Protein AF-A0A5A7ZLN7-F1 (afdb_monomer_lite)

Structure (mmCIF, N/CA/C/O backbone):
data_AF-A0A5A7ZLN7-F1
#
_entry.id   AF-A0A5A7ZLN7-F1
#
loop_
_atom_site.group_PDB
_atom_site.id
_atom_site.type_symbol
_atom_site.label_atom_id
_atom_site.label_alt_id
_atom_site.label_comp_id
_atom_site.label_asym_id
_atom_site.label_entity_id
_atom_site.label_seq_id
_atom_site.pdbx_PDB_ins_code
_atom_site.Cartn_x
_atom_site.Cartn_y
_atom_site.Cartn_z
_atom_site.occupancy
_atom_site.B_iso_or_equiv
_atom_site.auth_seq_id
_atom_site.auth_comp_id
_atom_site.auth_asym_id
_atom_site.auth_atom_id
_atom_site.pdbx_PDB_model_num
ATOM 1 N N . MET A 1 1 ? -37.387 74.451 -8.716 1.00 41.22 1 MET A N 1
ATOM 2 C CA . MET A 1 1 ? -37.634 73.771 -7.426 1.00 41.22 1 MET A CA 1
ATOM 3 C C . MET A 1 1 ? -37.337 72.304 -7.642 1.00 41.22 1 MET A C 1
ATOM 5 O O . MET A 1 1 ? -37.808 71.757 -8.628 1.00 41.22 1 MET A O 1
ATOM 9 N N . ASN A 1 2 ? -36.423 71.766 -6.838 1.00 41.97 2 ASN A N 1
ATOM 10 C CA . ASN A 1 2 ? -35.620 70.589 -7.164 1.00 41.97 2 ASN A CA 1
ATOM 11 C C . ASN A 1 2 ? -36.399 69.277 -7.039 1.00 41.97 2 ASN A C 1
ATOM 13 O O . ASN A 1 2 ? -37.137 69.068 -6.082 1.00 41.97 2 ASN A O 1
ATOM 17 N N . ASP A 1 3 ? -36.173 68.415 -8.024 1.00 46.38 3 ASP A N 1
ATOM 18 C CA . ASP A 1 3 ? -36.692 67.060 -8.155 1.00 46.38 3 ASP A CA 1
ATOM 19 C C . ASP A 1 3 ? -35.747 66.101 -7.403 1.00 46.38 3 ASP A C 1
ATOM 21 O O . ASP A 1 3 ? -34.694 65.695 -7.909 1.00 46.38 3 ASP A O 1
ATOM 25 N N . GLU A 1 4 ? -36.053 65.831 -6.131 1.00 52.19 4 GLU A N 1
ATOM 26 C CA . GLU A 1 4 ? -35.276 64.930 -5.275 1.00 52.19 4 GLU A CA 1
ATOM 27 C C . GLU A 1 4 ? -35.722 63.481 -5.523 1.00 52.19 4 GLU A C 1
ATOM 29 O O . GLU A 1 4 ? -36.682 62.962 -4.951 1.00 52.19 4 GLU A O 1
ATOM 34 N N . ARG A 1 5 ? -35.018 62.825 -6.451 1.00 50.91 5 ARG A N 1
ATOM 35 C CA . ARG A 1 5 ? -35.170 61.403 -6.768 1.00 50.91 5 ARG A CA 1
ATOM 36 C C . ARG A 1 5 ? -34.823 60.550 -5.544 1.00 50.91 5 ARG A C 1
ATOM 38 O O . ARG A 1 5 ? -33.651 60.353 -5.230 1.00 50.91 5 ARG A O 1
ATOM 45 N N . ASN A 1 6 ? -35.849 60.001 -4.896 1.00 54.88 6 ASN A N 1
ATOM 46 C CA . ASN A 1 6 ? -35.736 58.972 -3.862 1.00 54.88 6 ASN A CA 1
ATOM 47 C C . ASN A 1 6 ? -35.058 57.711 -4.429 1.00 54.88 6 ASN A C 1
ATOM 49 O O . ASN A 1 6 ? -35.702 56.867 -5.053 1.00 54.88 6 ASN A O 1
ATOM 53 N N . ALA A 1 7 ? -33.748 57.578 -4.216 1.00 58.41 7 ALA A N 1
ATOM 54 C CA . ALA A 1 7 ? -33.032 56.336 -4.476 1.00 58.41 7 ALA A CA 1
ATOM 55 C C . ALA A 1 7 ? -33.493 55.255 -3.475 1.00 58.41 7 ALA A C 1
ATOM 57 O O . ALA A 1 7 ? -33.630 55.549 -2.283 1.00 58.41 7 ALA A O 1
ATOM 58 N N . PRO A 1 8 ? -33.728 54.001 -3.907 1.00 59.41 8 PRO A N 1
ATOM 59 C CA . PRO A 1 8 ? -34.070 52.926 -2.984 1.00 59.41 8 PRO A CA 1
ATOM 60 C C . PRO A 1 8 ? -32.922 52.723 -1.982 1.00 59.41 8 PRO A C 1
ATOM 62 O O . PRO A 1 8 ? -31.754 52.805 -2.374 1.00 59.41 8 PRO A O 1
ATOM 65 N N . PRO A 1 9 ? -33.210 52.444 -0.696 1.00 57.19 9 PRO A N 1
ATOM 66 C CA . PRO A 1 9 ? -32.164 52.235 0.294 1.00 57.19 9 PRO A CA 1
ATOM 67 C C . PRO A 1 9 ? -31.304 51.048 -0.144 1.00 57.19 9 PRO A C 1
ATOM 69 O O . PRO A 1 9 ? -31.784 49.913 -0.210 1.00 57.19 9 PRO A O 1
ATOM 72 N N . GLY A 1 10 ? -30.041 51.333 -0.475 1.00 61.31 10 GLY A N 1
ATOM 73 C CA . GLY A 1 10 ? -29.069 50.329 -0.894 1.00 61.31 10 GLY A CA 1
ATOM 74 C C . GLY A 1 10 ? -28.936 49.220 0.148 1.00 61.31 10 GLY A C 1
ATOM 75 O O . GLY A 1 10 ? -29.274 49.408 1.315 1.00 61.31 10 GLY A O 1
ATOM 76 N N . PHE A 1 11 ? -28.429 48.060 -0.267 1.00 62.25 11 PHE A N 1
ATOM 77 C CA . PHE A 1 11 ? -28.260 46.849 0.552 1.00 62.25 11 PHE A CA 1
ATOM 78 C C . PHE A 1 11 ? -27.773 47.117 1.998 1.00 62.25 11 PHE A C 1
ATOM 80 O O . PHE A 1 11 ? -28.293 46.556 2.962 1.00 62.25 11 PHE A O 1
ATOM 87 N N . TRP A 1 12 ? -26.862 48.078 2.171 1.00 55.47 12 TRP A N 1
ATOM 88 C CA . TRP A 1 12 ? -26.316 48.514 3.460 1.00 55.47 12 TRP A CA 1
ATOM 89 C C . TRP A 1 12 ? -27.312 49.205 4.410 1.00 55.47 12 TRP A C 1
ATOM 91 O O . TRP A 1 12 ? -27.058 49.274 5.612 1.00 55.47 12 TRP A O 1
ATOM 101 N N . GLY A 1 13 ? -28.433 49.733 3.923 1.00 58.53 13 GLY A N 1
ATOM 102 C CA . GLY A 1 13 ? -29.455 50.410 4.728 1.00 58.53 13 GLY A CA 1
ATOM 103 C C . GLY A 1 13 ? -30.382 49.457 5.487 1.00 58.53 13 GLY A C 1
ATOM 104 O O . GLY A 1 13 ? -30.925 49.842 6.517 1.00 58.53 13 GLY A O 1
ATOM 105 N N . ARG A 1 14 ? -30.531 48.207 5.019 1.00 61.47 14 ARG A N 1
ATOM 106 C CA . ARG A 1 14 ? -31.418 47.196 5.633 1.00 61.47 14 ARG A CA 1
ATOM 107 C C . ARG A 1 14 ? -30.748 46.338 6.708 1.00 61.47 14 ARG A C 1
ATOM 109 O O . ARG A 1 14 ? -31.435 45.633 7.439 1.00 61.47 14 ARG A O 1
ATOM 116 N N . LEU A 1 15 ? -29.421 46.372 6.808 1.00 62.34 15 LEU A N 1
ATOM 117 C CA . LEU A 1 15 ? -28.672 45.529 7.739 1.00 62.34 15 LEU A CA 1
ATOM 118 C C . LEU A 1 15 ? -28.551 46.196 9.114 1.00 62.34 15 LEU A C 1
ATOM 120 O O . LEU A 1 15 ? -28.135 47.353 9.230 1.00 62.34 15 LEU A O 1
ATOM 124 N N . SER A 1 16 ? -28.874 45.450 10.174 1.00 69.75 16 SER A N 1
ATOM 125 C CA . SER A 1 16 ? -28.655 45.893 11.555 1.00 69.75 16 SER A CA 1
ATOM 126 C C . SER A 1 16 ? -27.160 46.134 11.813 1.00 69.75 16 SER A C 1
ATOM 128 O O . SER A 1 16 ? -26.301 45.534 11.160 1.00 69.75 16 SER A O 1
ATOM 130 N N . ARG A 1 17 ? -26.810 46.993 12.785 1.00 67.44 17 ARG A N 1
ATOM 131 C CA . ARG A 1 17 ? -25.395 47.277 13.121 1.00 67.44 17 ARG A CA 1
ATOM 132 C C . ARG A 1 17 ? -24.583 46.002 13.390 1.00 67.44 17 ARG A C 1
ATOM 134 O O . ARG A 1 17 ? -23.417 45.949 13.027 1.00 67.44 17 ARG A O 1
ATOM 141 N N . ARG A 1 18 ? -25.207 44.968 13.966 1.00 68.50 18 ARG A N 1
ATOM 142 C CA . ARG A 1 18 ? -24.570 43.669 14.236 1.00 68.50 18 ARG A CA 1
ATOM 143 C C . ARG A 1 18 ? -24.298 42.877 12.955 1.00 68.50 18 ARG A C 1
ATOM 145 O O . ARG A 1 18 ? -23.213 42.334 12.810 1.00 68.50 18 ARG A O 1
ATOM 152 N N . ALA A 1 19 ? -25.231 42.880 12.002 1.00 71.06 19 ALA A N 1
ATOM 153 C CA . ALA A 1 19 ? -25.045 42.208 10.716 1.00 71.06 19 ALA A CA 1
ATOM 154 C C . ALA A 1 19 ? -23.945 42.872 9.870 1.00 71.06 19 ALA A C 1
ATOM 156 O O . ALA A 1 19 ? -23.167 42.181 9.224 1.00 71.06 19 ALA A O 1
ATOM 157 N N . LYS A 1 20 ? -23.812 44.204 9.938 1.00 72.19 20 LYS A N 1
ATOM 158 C CA . LYS A 1 20 ? -22.706 44.924 9.284 1.00 72.19 20 LYS A CA 1
ATOM 159 C C . LYS A 1 20 ? -21.343 44.515 9.834 1.00 72.19 20 LYS A C 1
ATOM 161 O O . LYS A 1 20 ? -20.417 44.335 9.056 1.00 72.19 20 LYS A O 1
ATOM 166 N N . ILE A 1 21 ? -21.231 44.352 11.155 1.00 76.12 21 ILE A N 1
ATOM 167 C CA . ILE A 1 21 ? -19.983 43.917 11.794 1.00 76.12 21 ILE A CA 1
ATOM 168 C C . ILE A 1 21 ? -19.615 42.509 11.326 1.00 76.12 21 ILE A C 1
ATOM 170 O O . ILE A 1 21 ? -18.479 42.309 10.923 1.00 76.12 21 ILE A O 1
ATOM 174 N N . VAL A 1 22 ? -20.567 41.569 11.307 1.00 76.94 22 VAL A N 1
ATOM 175 C CA . VAL A 1 22 ? -20.311 40.192 10.846 1.00 76.94 22 VAL A CA 1
ATOM 176 C C . VAL A 1 22 ? -19.843 40.169 9.391 1.00 76.94 22 VAL A C 1
ATOM 178 O O . VAL A 1 22 ? -18.844 39.528 9.102 1.00 76.94 22 VAL A O 1
ATOM 181 N N . VAL A 1 23 ? -20.492 40.923 8.498 1.00 77.75 23 VAL A N 1
ATOM 182 C CA . VAL A 1 23 ? -20.092 40.997 7.079 1.00 77.75 23 VAL A CA 1
ATOM 183 C C . VAL A 1 23 ? -18.693 41.595 6.912 1.00 77.75 23 VAL A C 1
ATOM 185 O O . VAL A 1 23 ? -17.913 41.108 6.103 1.00 77.75 23 VAL A O 1
ATOM 188 N N . VAL A 1 24 ? -18.347 42.634 7.678 1.00 80.25 24 VAL A N 1
ATOM 189 C CA . VAL A 1 24 ? -17.001 43.231 7.632 1.00 80.25 24 VAL A CA 1
ATOM 190 C C . VAL A 1 24 ? -15.946 42.259 8.160 1.00 80.25 24 VAL A C 1
ATOM 192 O O . VAL A 1 24 ? -14.858 42.176 7.597 1.00 80.25 24 VAL A O 1
ATOM 195 N N . LEU A 1 25 ? -16.265 41.518 9.222 1.00 82.88 25 LEU A N 1
ATOM 196 C CA . LEU A 1 25 ? -15.352 40.557 9.836 1.00 82.88 25 LEU A CA 1
ATOM 197 C C . LEU A 1 25 ? -15.125 39.349 8.919 1.00 82.88 25 LEU A C 1
ATOM 199 O O . LEU A 1 25 ? -13.985 38.940 8.731 1.00 82.88 25 LEU A O 1
ATOM 203 N N . ASP A 1 26 ? -16.185 38.851 8.286 1.00 82.00 26 ASP A N 1
ATOM 204 C CA . ASP A 1 26 ? -16.126 37.772 7.299 1.00 82.00 26 ASP A CA 1
ATOM 205 C C . ASP A 1 26 ? -15.311 38.182 6.063 1.00 82.00 26 ASP A C 1
ATOM 207 O O . ASP A 1 26 ? -14.393 37.473 5.658 1.00 82.00 26 ASP A O 1
ATOM 211 N N . LEU A 1 27 ? -15.538 39.394 5.537 1.00 86.19 27 LEU A N 1
ATOM 212 C CA . LEU A 1 27 ? -14.746 39.943 4.433 1.00 86.19 27 LEU A CA 1
ATOM 213 C C . LEU A 1 27 ? -13.262 40.076 4.807 1.00 86.19 27 LEU A C 1
ATOM 215 O O . LEU A 1 27 ? -12.388 39.766 4.000 1.00 86.19 27 LEU A O 1
ATOM 219 N N . PHE A 1 28 ? -12.966 40.522 6.030 1.00 88.25 28 PHE A N 1
ATOM 220 C CA . PHE A 1 28 ? -11.593 40.648 6.514 1.00 88.25 28 PHE A CA 1
ATOM 221 C C . PHE A 1 28 ? -10.902 39.283 6.616 1.00 88.25 28 PHE A C 1
ATOM 223 O O . PHE A 1 28 ? -9.773 39.137 6.154 1.00 88.25 28 PHE A O 1
ATOM 230 N N . VAL A 1 29 ? -11.587 38.268 7.153 1.00 87.69 29 VAL A N 1
ATOM 231 C CA . VAL A 1 29 ? -11.073 36.891 7.218 1.00 87.69 29 VAL A CA 1
ATOM 232 C C . VAL A 1 29 ? -10.807 36.345 5.815 1.00 87.69 29 VAL A C 1
ATOM 234 O O . VAL A 1 29 ? -9.734 35.797 5.570 1.00 87.69 29 VAL A O 1
ATOM 237 N N . LEU A 1 30 ? -11.724 36.564 4.870 1.00 86.12 30 LEU A N 1
ATOM 238 C CA . LEU A 1 30 ? -11.556 36.156 3.474 1.00 86.12 30 LEU A CA 1
ATOM 239 C C . LEU A 1 30 ? -10.329 36.813 2.826 1.00 86.12 30 LEU A C 1
ATOM 241 O O . LEU A 1 30 ? -9.537 36.130 2.180 1.00 86.12 30 LEU A O 1
ATOM 245 N N . ILE A 1 31 ? -10.122 38.115 3.049 1.00 87.56 31 ILE A N 1
ATOM 246 C CA . ILE A 1 31 ? -8.945 38.841 2.549 1.00 87.56 31 ILE A CA 1
ATOM 247 C C . ILE A 1 31 ? -7.655 38.268 3.143 1.00 87.56 31 ILE A C 1
ATOM 249 O O . ILE A 1 31 ? -6.685 38.082 2.412 1.00 87.56 31 ILE A O 1
ATOM 253 N N . VAL A 1 32 ? -7.637 37.953 4.441 1.00 88.00 32 VAL A N 1
ATOM 254 C CA . VAL A 1 32 ? -6.464 37.351 5.093 1.00 88.00 32 VAL A CA 1
ATOM 255 C C . VAL A 1 32 ? -6.171 35.966 4.516 1.00 88.00 32 VAL A C 1
ATOM 257 O O . VAL A 1 32 ? -5.020 35.685 4.193 1.00 88.00 32 VAL A O 1
ATOM 260 N N . ILE A 1 33 ? -7.188 35.123 4.317 1.00 86.81 33 ILE A N 1
ATOM 261 C CA . ILE A 1 33 ? -7.017 33.786 3.726 1.00 86.81 33 ILE A CA 1
ATOM 262 C C . ILE A 1 33 ? -6.466 33.890 2.300 1.00 86.81 33 ILE A C 1
ATOM 264 O O . ILE A 1 33 ? -5.514 33.188 1.961 1.00 86.81 33 ILE A O 1
ATOM 268 N N . VAL A 1 34 ? -7.004 34.798 1.479 1.00 86.69 34 VAL A N 1
ATOM 269 C CA . VAL A 1 34 ? -6.518 35.027 0.109 1.00 86.69 34 VAL A CA 1
ATOM 270 C C . VAL A 1 34 ? -5.091 35.579 0.112 1.00 86.69 34 VAL A C 1
ATOM 272 O O . VAL A 1 34 ? -4.269 35.124 -0.677 1.00 86.69 34 VAL A O 1
ATOM 275 N N . ALA A 1 35 ? -4.758 36.506 1.013 1.00 82.81 35 ALA A N 1
ATOM 276 C CA . ALA A 1 35 ? -3.411 37.063 1.123 1.00 82.81 35 ALA A CA 1
ATOM 277 C C . ALA A 1 35 ? -2.382 36.012 1.570 1.00 82.81 35 ALA A C 1
ATOM 279 O O . ALA A 1 35 ? -1.283 35.961 1.020 1.00 82.81 35 ALA A O 1
ATOM 280 N N . VAL A 1 36 ? -2.738 35.147 2.525 1.00 83.69 36 VAL A N 1
ATOM 281 C CA . VAL A 1 36 ? -1.888 34.028 2.962 1.00 83.69 36 VAL A CA 1
ATOM 282 C C . VAL A 1 36 ? -1.733 33.006 1.838 1.00 83.69 36 VAL A C 1
ATOM 284 O O . VAL A 1 36 ? -0.612 32.590 1.556 1.00 83.69 36 VAL A O 1
ATOM 287 N N . GLY A 1 37 ? -2.821 32.656 1.146 1.00 77.06 37 GLY A N 1
ATOM 288 C CA . GLY A 1 37 ? -2.782 31.780 -0.024 1.00 77.06 37 GLY A CA 1
ATOM 289 C C . GLY A 1 37 ? -1.883 32.333 -1.131 1.00 77.06 37 GLY A C 1
ATOM 290 O O . GLY A 1 37 ? -1.026 31.616 -1.635 1.00 77.06 37 GLY A O 1
ATOM 291 N N . ALA A 1 38 ? -1.998 33.626 -1.445 1.00 74.81 38 ALA A N 1
ATOM 292 C CA . ALA A 1 38 ? -1.146 34.297 -2.422 1.00 74.81 38 ALA A CA 1
ATOM 293 C C . ALA A 1 38 ? 0.321 34.361 -1.970 1.00 74.81 38 ALA A C 1
ATOM 295 O O . ALA A 1 38 ? 1.210 34.121 -2.778 1.00 74.81 38 ALA A O 1
ATOM 296 N N . MET A 1 39 ? 0.603 34.626 -0.688 1.00 73.12 39 MET A N 1
ATOM 297 C CA . MET A 1 39 ? 1.978 34.592 -0.176 1.00 73.12 39 MET A CA 1
ATOM 298 C C . MET A 1 39 ? 2.596 33.195 -0.253 1.00 73.12 39 MET A C 1
ATOM 300 O O . MET A 1 39 ? 3.769 33.074 -0.603 1.00 73.12 39 MET A O 1
ATOM 304 N N . LEU A 1 40 ? 1.832 32.146 0.059 1.00 69.69 40 LEU A N 1
ATOM 305 C CA . LEU A 1 40 ? 2.300 30.767 -0.068 1.00 69.69 40 LEU A CA 1
ATOM 306 C C . LEU A 1 40 ? 2.514 30.385 -1.537 1.00 69.69 40 LEU A C 1
ATOM 308 O O . LEU A 1 40 ? 3.521 29.759 -1.848 1.00 69.69 40 LEU A O 1
ATOM 312 N N . PHE A 1 41 ? 1.639 30.834 -2.439 1.00 64.62 41 PHE A N 1
ATOM 313 C CA . PHE A 1 41 ? 1.757 30.580 -3.875 1.00 64.62 41 PHE A CA 1
ATOM 314 C C . PHE A 1 41 ? 2.955 31.315 -4.506 1.00 64.62 41 PHE A C 1
ATOM 316 O O . PHE A 1 41 ? 3.751 30.707 -5.214 1.00 64.62 41 PHE A O 1
ATOM 323 N N . ILE A 1 42 ? 3.172 32.594 -4.173 1.00 57.28 42 ILE A N 1
ATOM 324 C CA . ILE A 1 42 ? 4.313 33.387 -4.672 1.00 57.28 42 ILE A CA 1
ATOM 325 C C . ILE A 1 42 ? 5.648 32.864 -4.112 1.00 57.28 42 ILE A C 1
ATOM 327 O O . ILE A 1 42 ? 6.671 32.901 -4.799 1.00 57.28 42 ILE A O 1
ATOM 331 N N . ARG A 1 43 ? 5.668 32.330 -2.881 1.00 49.47 43 ARG A N 1
ATOM 332 C CA . ARG A 1 43 ? 6.878 31.720 -2.306 1.00 49.47 43 ARG A CA 1
ATOM 333 C C . ARG A 1 43 ? 7.279 30.420 -3.016 1.00 49.47 43 ARG A C 1
ATOM 335 O O . ARG A 1 43 ? 8.451 30.059 -2.949 1.00 49.47 43 ARG A O 1
ATOM 342 N N . SER A 1 44 ? 6.358 29.771 -3.730 1.00 42.44 44 SER A N 1
ATOM 343 C CA . SER A 1 44 ? 6.646 28.605 -4.573 1.00 42.44 44 SER A CA 1
ATOM 344 C C . SER A 1 44 ? 7.217 28.964 -5.955 1.00 42.44 44 SER A C 1
ATOM 346 O O . SER A 1 44 ? 7.884 28.124 -6.548 1.00 42.44 44 SER A O 1
ATOM 348 N N . GLU A 1 45 ? 7.034 30.197 -6.451 1.00 44.44 45 GLU A N 1
ATOM 349 C CA . GLU A 1 45 ? 7.546 30.642 -7.767 1.00 44.44 45 GLU A CA 1
ATOM 350 C C . GLU A 1 45 ? 8.880 31.414 -7.712 1.00 44.44 45 GLU A C 1
ATOM 352 O O . GLU A 1 45 ? 9.515 31.641 -8.742 1.00 44.44 45 GLU A O 1
ATOM 357 N N . SER A 1 46 ? 9.374 31.785 -6.526 1.00 40.28 46 SER A N 1
ATOM 358 C CA . SER A 1 46 ? 10.637 32.524 -6.392 1.00 40.28 46 SER A CA 1
ATOM 359 C C . SER A 1 46 ? 11.853 31.610 -6.188 1.00 40.28 46 SER A C 1
ATOM 361 O O . SER A 1 46 ? 12.541 31.684 -5.170 1.00 40.28 46 SER A O 1
ATOM 363 N N . SER A 1 47 ? 12.188 30.808 -7.199 1.00 43.16 47 SER A N 1
ATOM 364 C CA . SER A 1 47 ? 13.570 30.344 -7.397 1.00 43.16 47 SER A CA 1
ATOM 365 C C . SER A 1 47 ? 13.953 30.374 -8.875 1.00 43.16 47 SER A C 1
ATOM 367 O O . SER A 1 47 ? 14.267 29.359 -9.491 1.00 43.16 47 SER A O 1
ATOM 369 N N . SER A 1 48 ? 13.907 31.556 -9.482 1.00 46.44 48 SER A N 1
ATOM 370 C CA . SER A 1 48 ? 14.492 31.802 -10.801 1.00 46.44 48 SER A CA 1
ATOM 371 C C . SER A 1 48 ? 14.901 33.264 -10.907 1.00 46.44 48 SER A C 1
ATOM 373 O O . SER A 1 48 ? 14.063 34.120 -11.148 1.00 46.44 48 SER A O 1
ATOM 375 N N . HIS A 1 49 ? 16.187 33.517 -10.646 1.00 42.53 49 HIS A N 1
ATOM 376 C CA . HIS A 1 49 ? 17.062 34.546 -11.229 1.00 42.53 49 HIS A CA 1
ATOM 377 C C . HIS A 1 49 ? 18.122 35.008 -10.219 1.00 42.53 49 HIS A C 1
ATOM 379 O O . HIS A 1 49 ? 17.982 36.037 -9.568 1.00 42.53 49 HIS A O 1
ATOM 385 N N . THR A 1 50 ? 19.251 34.295 -10.196 1.00 37.50 50 THR A N 1
ATOM 386 C CA . THR A 1 50 ? 20.546 34.926 -9.917 1.00 37.50 50 THR A CA 1
ATOM 387 C C . THR A 1 50 ? 21.506 34.507 -11.018 1.00 37.50 50 THR A C 1
ATOM 389 O O . THR A 1 50 ? 21.949 33.363 -11.091 1.00 37.50 50 THR A O 1
ATOM 392 N N . GLN A 1 51 ? 21.796 35.447 -11.913 1.00 45.88 51 GLN A N 1
ATOM 393 C CA . GLN A 1 51 ? 22.872 35.341 -12.883 1.00 45.88 51 GLN A CA 1
ATOM 394 C C . GLN A 1 51 ? 24.195 35.373 -12.104 1.00 45.88 51 GLN A C 1
ATOM 396 O O . GLN A 1 51 ? 24.578 36.416 -11.582 1.00 45.88 51 GLN A O 1
ATOM 401 N N . SER A 1 52 ? 24.884 34.234 -12.011 1.00 39.91 52 SER A N 1
ATOM 402 C CA . SER A 1 52 ? 26.291 34.188 -11.614 1.00 39.91 52 SER A CA 1
ATOM 403 C C . SER A 1 52 ? 27.112 33.582 -12.747 1.00 39.91 52 SER A C 1
ATOM 405 O O . SER A 1 52 ? 26.727 32.615 -13.400 1.00 39.91 52 SER A O 1
ATOM 407 N N . LYS A 1 53 ? 28.212 34.261 -13.040 1.00 38.72 53 LYS A N 1
ATOM 408 C CA . LYS A 1 53 ? 29.062 34.122 -14.216 1.00 38.72 53 LYS A CA 1
ATOM 409 C C . LYS A 1 53 ? 29.898 32.835 -14.123 1.00 38.72 53 LYS A C 1
ATOM 411 O O . LYS A 1 53 ? 30.609 32.649 -13.148 1.00 38.72 53 LYS A O 1
ATOM 416 N N . ALA A 1 54 ? 29.806 32.006 -15.165 1.00 42.56 54 ALA A N 1
ATOM 417 C CA . ALA A 1 54 ? 30.743 30.968 -15.616 1.00 42.56 54 ALA A CA 1
ATOM 418 C C . ALA A 1 54 ? 31.538 30.167 -14.556 1.00 42.56 54 ALA A C 1
ATOM 420 O O . ALA A 1 54 ? 32.656 30.527 -14.203 1.00 42.56 54 ALA A O 1
ATOM 421 N N . VAL A 1 55 ? 31.039 28.972 -14.232 1.00 37.94 55 VAL A N 1
ATOM 422 C CA . VAL A 1 55 ? 31.848 27.743 -14.238 1.00 37.94 55 VAL A CA 1
ATOM 423 C C . VAL A 1 55 ? 31.017 26.716 -14.992 1.00 37.94 55 VAL A C 1
ATOM 425 O O . VAL A 1 55 ? 29.835 26.550 -14.712 1.00 37.94 55 VAL A O 1
ATOM 428 N N . GLN A 1 56 ? 31.609 26.089 -15.994 1.00 46.97 56 GLN A N 1
ATOM 429 C CA . GLN A 1 56 ? 31.041 24.952 -16.700 1.00 46.97 56 GLN A CA 1
ATOM 430 C C . GLN A 1 56 ? 31.489 23.711 -15.911 1.00 46.97 56 GLN A C 1
ATOM 432 O O . GLN A 1 56 ? 32.686 23.421 -15.943 1.00 46.97 56 GLN A O 1
ATOM 437 N N . PRO A 1 57 ? 30.629 22.987 -15.170 1.00 40.34 57 PRO A N 1
ATOM 438 C CA . PRO A 1 57 ? 30.952 21.633 -14.788 1.00 40.34 57 PRO A CA 1
ATOM 439 C C . PRO A 1 57 ? 30.336 20.702 -15.826 1.00 40.34 57 PRO A C 1
ATOM 441 O O . PRO A 1 57 ? 29.142 20.717 -16.122 1.00 40.34 57 PRO A O 1
ATOM 444 N N . THR A 1 58 ? 31.228 19.930 -16.418 1.00 44.47 58 THR A N 1
ATOM 445 C CA . THR A 1 58 ? 30.995 18.696 -17.144 1.00 44.47 58 THR A CA 1
ATOM 446 C C . THR A 1 58 ? 29.801 17.909 -16.593 1.00 44.47 58 THR A C 1
ATOM 448 O O . THR A 1 58 ? 29.656 17.744 -15.385 1.00 44.47 58 THR A O 1
ATOM 451 N N . ASN A 1 59 ? 28.983 17.426 -17.527 1.00 49.75 59 ASN A N 1
ATOM 452 C CA . ASN A 1 59 ? 28.055 16.303 -17.434 1.00 49.75 59 ASN A CA 1
ATOM 453 C C . ASN A 1 59 ? 28.192 15.380 -16.203 1.00 49.75 59 ASN A C 1
ATOM 455 O O . ASN A 1 59 ? 29.285 14.912 -15.886 1.00 49.75 59 ASN A O 1
ATOM 459 N N . ASN A 1 60 ? 27.014 14.986 -15.698 1.00 45.75 60 ASN A N 1
ATOM 460 C CA . ASN A 1 60 ? 26.703 13.817 -14.860 1.00 45.75 60 ASN A CA 1
ATOM 461 C C . ASN A 1 60 ? 26.671 14.051 -13.342 1.00 45.75 60 ASN A C 1
ATOM 463 O O . ASN A 1 60 ? 27.515 13.559 -12.601 1.00 45.75 60 ASN A O 1
ATOM 467 N N . SER A 1 61 ? 25.605 14.687 -12.863 1.00 39.31 61 SER A N 1
ATOM 468 C CA . SER A 1 61 ? 25.075 14.394 -11.529 1.00 39.31 61 SER A CA 1
ATOM 469 C C . SER A 1 61 ? 23.561 14.236 -11.671 1.00 39.31 61 SER A C 1
ATOM 471 O O . SER A 1 61 ? 22.912 15.214 -12.051 1.00 39.31 61 SER A O 1
ATOM 473 N N . PRO A 1 62 ? 22.976 13.043 -11.448 1.00 47.88 62 PRO A N 1
ATOM 474 C CA . PRO A 1 62 ? 21.526 12.915 -11.404 1.00 47.88 62 PRO A CA 1
ATOM 475 C C . PRO A 1 62 ? 21.017 13.818 -10.279 1.00 47.88 62 PRO A C 1
ATOM 477 O O . PRO A 1 62 ? 21.593 13.828 -9.188 1.00 47.88 62 PRO A O 1
ATOM 480 N N . ALA A 1 63 ? 19.967 14.596 -10.540 1.00 50.00 63 ALA A N 1
ATOM 481 C CA . ALA A 1 63 ? 19.182 15.168 -9.453 1.00 50.00 63 ALA A CA 1
ATOM 482 C C . ALA A 1 63 ? 18.776 14.025 -8.499 1.00 50.00 63 ALA A C 1
ATOM 484 O O . ALA A 1 63 ? 18.540 12.914 -8.987 1.00 50.00 63 ALA A O 1
ATOM 485 N N . PRO A 1 64 ? 18.731 14.244 -7.172 1.00 49.62 64 PRO A N 1
ATOM 486 C CA . PRO A 1 64 ? 18.285 13.202 -6.257 1.00 49.62 64 PRO A CA 1
ATOM 487 C C . PRO A 1 64 ? 16.894 12.736 -6.696 1.00 49.62 64 PRO A C 1
ATOM 489 O O . PRO A 1 64 ? 15.999 13.560 -6.891 1.00 49.62 64 PRO A O 1
ATOM 492 N N . ALA A 1 65 ? 16.744 11.430 -6.922 1.00 62.91 65 ALA A N 1
ATOM 493 C CA . ALA A 1 65 ? 15.444 10.844 -7.202 1.00 62.91 65 ALA A CA 1
ATOM 494 C C . ALA A 1 65 ? 14.524 11.155 -6.014 1.00 62.91 65 ALA A C 1
ATOM 496 O O . ALA A 1 65 ? 14.921 10.973 -4.862 1.00 62.91 65 ALA A O 1
ATOM 497 N N . ILE A 1 66 ? 13.335 11.694 -6.288 1.00 60.41 66 ILE A N 1
ATOM 498 C CA . ILE A 1 66 ? 12.319 11.896 -5.252 1.00 60.41 66 ILE A CA 1
ATOM 499 C C . ILE A 1 66 ? 11.910 10.496 -4.777 1.00 60.41 66 ILE A C 1
ATOM 501 O O . ILE A 1 66 ? 11.577 9.687 -5.646 1.00 60.41 66 ILE A O 1
ATOM 505 N N . PRO A 1 67 ? 11.935 10.202 -3.461 1.00 66.31 67 PRO A N 1
ATOM 506 C CA . PRO A 1 67 ? 11.472 8.921 -2.941 1.00 66.31 67 PRO A CA 1
ATOM 507 C C . PRO A 1 67 ? 10.060 8.642 -3.441 1.00 66.31 67 PRO A C 1
ATOM 509 O O . PRO A 1 67 ? 9.215 9.545 -3.472 1.00 66.31 67 PRO A O 1
ATOM 512 N N . SER A 1 68 ? 9.787 7.414 -3.849 1.00 77.50 68 SER A N 1
ATOM 513 C CA . SER A 1 68 ? 8.578 7.110 -4.614 1.00 77.50 68 SER A CA 1
ATOM 514 C C . SER A 1 68 ? 7.316 7.347 -3.781 1.00 77.50 68 SER A C 1
ATOM 516 O O . SER A 1 68 ? 6.329 7.880 -4.299 1.00 77.50 68 SER A O 1
ATOM 518 N N . LEU A 1 69 ? 7.392 7.123 -2.460 1.00 83.44 69 LEU A N 1
ATOM 519 C CA . LEU A 1 69 ? 6.348 7.475 -1.484 1.00 83.44 69 LEU A CA 1
ATOM 520 C C . LEU A 1 69 ? 6.110 8.986 -1.302 1.00 83.44 69 LEU A C 1
ATOM 522 O O . LEU A 1 69 ? 5.097 9.369 -0.722 1.00 83.44 69 LEU A O 1
ATOM 526 N N . GLU A 1 70 ? 7.024 9.852 -1.742 1.00 84.50 70 GLU A N 1
ATOM 527 C CA . GLU A 1 70 ? 6.919 11.322 -1.633 1.00 84.50 70 GLU A CA 1
ATOM 528 C C . GLU A 1 70 ? 6.423 11.977 -2.923 1.00 84.50 70 GLU A C 1
ATOM 530 O O . GLU A 1 70 ? 6.206 13.190 -2.974 1.00 84.50 70 GLU A O 1
ATOM 535 N N . SER A 1 71 ? 6.215 11.179 -3.970 1.00 86.94 71 SER A N 1
ATOM 536 C CA . SER A 1 71 ? 5.654 11.666 -5.221 1.00 86.94 71 SER A CA 1
ATOM 537 C C . SER A 1 71 ? 4.201 12.135 -5.047 1.00 86.94 71 SER A C 1
ATOM 539 O O . SER A 1 71 ? 3.436 11.634 -4.219 1.00 86.94 71 SER A O 1
ATOM 541 N N . ALA A 1 72 ? 3.783 13.09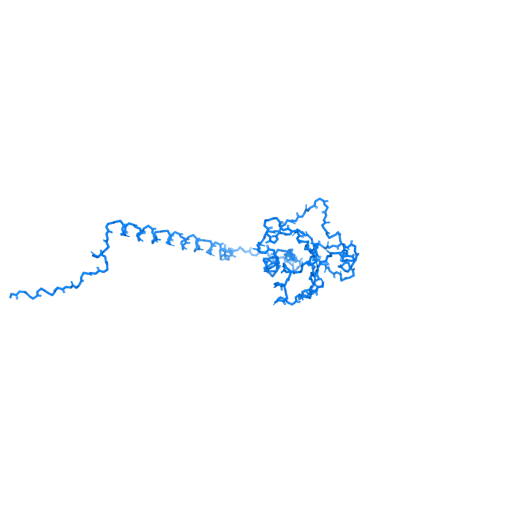8 -5.875 1.00 87.38 72 ALA A N 1
ATOM 542 C CA . ALA A 1 72 ? 2.397 13.571 -5.886 1.00 87.38 72 ALA A CA 1
ATOM 543 C C . ALA A 1 72 ? 1.399 12.453 -6.251 1.00 87.38 72 ALA A C 1
ATOM 545 O O . ALA A 1 72 ? 0.264 12.459 -5.774 1.00 87.38 72 ALA A O 1
ATOM 546 N N . GLU A 1 73 ? 1.827 11.490 -7.078 1.00 90.00 73 GLU A N 1
ATOM 547 C CA . GLU A 1 73 ? 1.020 10.323 -7.444 1.00 90.00 73 GLU A CA 1
ATOM 548 C C . GLU A 1 73 ? 0.826 9.401 -6.232 1.00 90.00 73 GLU A C 1
ATOM 550 O O . GLU A 1 73 ? -0.311 9.069 -5.894 1.00 90.00 73 GLU A O 1
ATOM 555 N N . ALA A 1 74 ? 1.908 9.098 -5.505 1.00 90.69 74 ALA A N 1
ATOM 556 C CA . ALA A 1 74 ? 1.847 8.314 -4.276 1.00 90.69 74 ALA A CA 1
ATOM 557 C C . ALA A 1 74 ? 0.947 8.959 -3.223 1.00 90.69 74 ALA A C 1
ATOM 559 O O . ALA A 1 74 ? 0.110 8.279 -2.634 1.00 90.69 74 ALA A O 1
ATOM 560 N N . LEU A 1 75 ? 1.043 10.278 -3.030 1.00 91.56 75 LEU A N 1
ATOM 561 C CA . LEU A 1 75 ? 0.185 10.988 -2.082 1.00 91.56 75 LEU A CA 1
ATOM 562 C C . LEU A 1 75 ? -1.301 10.851 -2.443 1.00 91.56 75 LEU A C 1
ATOM 564 O O . LEU A 1 75 ? -2.130 10.671 -1.553 1.00 91.56 75 LEU A O 1
ATOM 568 N N . ALA A 1 76 ? -1.651 10.883 -3.732 1.00 93.38 76 ALA A N 1
ATOM 569 C CA . ALA A 1 76 ? -3.030 10.680 -4.170 1.00 93.38 76 ALA A CA 1
ATOM 570 C C . ALA A 1 76 ? -3.541 9.264 -3.853 1.00 93.38 76 ALA A C 1
ATOM 572 O O . ALA A 1 76 ? -4.688 9.113 -3.428 1.00 93.38 76 ALA A O 1
ATOM 573 N N . TRP A 1 77 ? -2.704 8.239 -4.023 1.00 94.56 77 TRP A N 1
ATOM 574 C CA . TRP A 1 77 ? -3.060 6.855 -3.693 1.00 94.56 77 TRP A CA 1
ATOM 575 C C . TRP A 1 77 ? -3.164 6.632 -2.187 1.00 94.56 77 TRP A C 1
ATOM 577 O O . TRP A 1 77 ? -4.140 6.049 -1.721 1.00 94.56 77 TRP A O 1
ATOM 587 N N . ILE A 1 78 ? -2.214 7.167 -1.418 1.00 93.69 78 ILE A N 1
ATOM 588 C CA . ILE A 1 78 ? -2.228 7.121 0.047 1.00 93.69 78 ILE A CA 1
ATOM 589 C C . ILE A 1 78 ? -3.497 7.793 0.569 1.00 93.69 78 ILE A C 1
ATOM 591 O O . ILE A 1 78 ? -4.239 7.192 1.331 1.00 93.69 78 ILE A O 1
ATOM 595 N N . VAL A 1 79 ? -3.831 9.000 0.109 1.00 93.19 79 VAL A N 1
ATOM 596 C CA . VAL A 1 79 ? -5.070 9.675 0.534 1.00 93.19 79 VAL A CA 1
ATOM 597 C C . VAL A 1 79 ? -6.314 8.869 0.155 1.00 93.19 79 VAL A C 1
ATOM 599 O O . VAL A 1 79 ? -7.287 8.866 0.906 1.00 93.19 79 VAL A O 1
ATOM 602 N N . ALA A 1 80 ? -6.301 8.178 -0.985 1.00 92.94 80 ALA A N 1
ATOM 603 C CA . ALA A 1 80 ? -7.433 7.369 -1.417 1.00 92.94 80 ALA A CA 1
ATOM 604 C C . ALA A 1 80 ? -7.644 6.129 -0.539 1.00 92.94 80 ALA A C 1
ATOM 606 O O . ALA A 1 80 ? -8.781 5.867 -0.160 1.00 92.94 80 ALA A O 1
ATOM 607 N N . ALA A 1 81 ? -6.575 5.411 -0.188 1.00 92.12 81 ALA A N 1
ATOM 608 C CA . ALA A 1 81 ? -6.662 4.224 0.664 1.00 92.12 81 ALA A CA 1
ATOM 609 C C . ALA A 1 81 ? -6.849 4.571 2.151 1.00 92.12 81 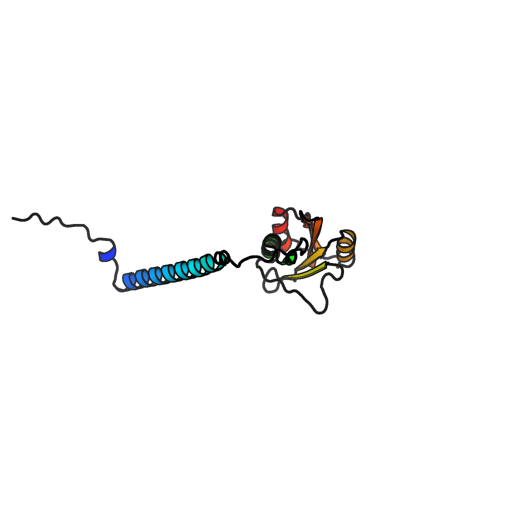ALA A C 1
ATOM 611 O O . ALA A 1 81 ? -7.562 3.902 2.895 1.00 92.12 81 ALA A O 1
ATOM 612 N N . CYS A 1 82 ? -6.191 5.641 2.594 1.00 90.75 82 CYS A N 1
ATOM 613 C CA . CYS A 1 82 ? -6.029 5.975 4.003 1.00 90.75 82 CYS A CA 1
ATOM 614 C C . CYS A 1 82 ? -6.923 7.145 4.449 1.00 90.75 82 CYS A C 1
ATOM 616 O O . CYS A 1 82 ? -6.838 7.586 5.588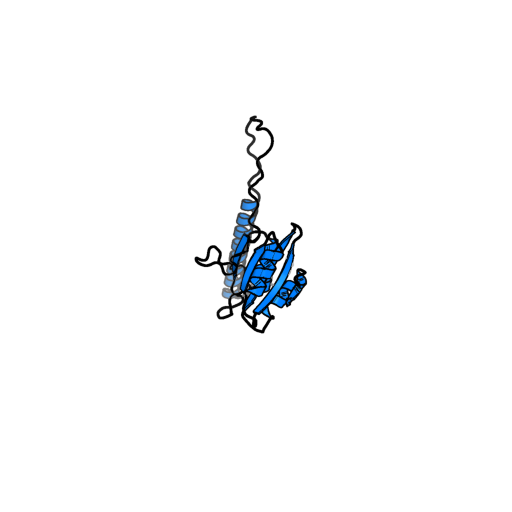 1.00 90.75 82 CYS A O 1
ATOM 618 N N . GLY A 1 83 ? -7.731 7.733 3.564 1.00 88.69 83 GLY A N 1
ATOM 619 C CA . GLY A 1 83 ? -8.584 8.884 3.895 1.00 88.69 83 GLY A CA 1
ATOM 620 C C . GLY A 1 83 ? -7.828 10.168 4.278 1.00 88.69 83 GLY A C 1
ATOM 621 O O . GLY A 1 83 ? -8.453 11.171 4.626 1.00 88.69 83 GLY A O 1
ATOM 622 N N . GLY A 1 84 ? -6.494 10.171 4.208 1.00 87.38 84 GLY A N 1
ATOM 623 C CA . GLY A 1 84 ? -5.640 11.291 4.581 1.00 87.38 84 GLY A CA 1
ATOM 624 C C . GLY A 1 84 ? -4.170 11.059 4.213 1.00 87.38 84 GLY A C 1
ATOM 625 O O . GLY A 1 84 ? -3.782 9.939 3.887 1.00 87.38 84 GLY A O 1
ATOM 626 N N . PRO A 1 85 ? -3.332 12.110 4.253 1.00 87.44 85 PRO A N 1
ATOM 627 C CA . PRO A 1 85 ? -1.942 12.048 3.794 1.00 87.44 85 PRO A CA 1
ATOM 628 C C . PRO A 1 85 ? -0.969 11.516 4.861 1.00 87.44 85 PRO A C 1
ATOM 630 O O . PRO A 1 85 ? 0.243 11.637 4.702 1.00 87.44 85 PRO A O 1
ATOM 633 N N . LEU A 1 86 ? -1.473 11.002 5.988 1.00 87.38 86 LEU A N 1
ATOM 634 C CA . LEU A 1 86 ? -0.626 10.573 7.095 1.00 87.38 86 LEU A CA 1
ATOM 635 C C . LEU A 1 86 ? 0.031 9.230 6.763 1.00 87.38 86 LEU A C 1
ATOM 637 O O . LEU A 1 86 ? -0.620 8.187 6.789 1.00 87.38 86 LEU A O 1
ATOM 641 N N . LEU A 1 87 ? 1.335 9.281 6.513 1.00 90.56 87 LEU A N 1
ATOM 642 C CA . LEU A 1 87 ? 2.197 8.126 6.310 1.00 90.56 87 LEU A CA 1
ATOM 643 C C . LEU A 1 87 ? 3.274 8.110 7.396 1.00 90.56 87 LEU A C 1
ATOM 645 O O . LEU A 1 87 ? 3.975 9.101 7.602 1.00 90.56 87 LEU A O 1
ATOM 649 N N . ILE A 1 88 ? 3.415 6.979 8.075 1.00 90.12 88 ILE A N 1
ATOM 650 C CA . ILE A 1 88 ? 4.475 6.733 9.049 1.00 90.12 88 ILE A CA 1
ATOM 651 C C . ILE A 1 88 ? 5.525 5.866 8.356 1.00 90.12 88 ILE A C 1
ATOM 653 O O . ILE A 1 88 ? 5.233 4.735 7.964 1.00 90.12 88 ILE A O 1
ATOM 657 N N . LYS A 1 89 ? 6.729 6.417 8.191 1.00 89.88 89 LYS A N 1
ATOM 658 C CA . LYS A 1 89 ? 7.909 5.736 7.639 1.00 89.88 89 LYS A CA 1
ATOM 659 C C . LYS A 1 89 ? 8.887 5.370 8.760 1.00 89.88 89 LYS A C 1
ATOM 661 O O . LYS A 1 89 ? 8.664 5.732 9.915 1.00 89.88 89 LYS A O 1
ATOM 666 N N . ASP A 1 90 ? 9.954 4.657 8.405 1.00 84.62 90 ASP A N 1
ATOM 667 C CA . ASP A 1 90 ? 11.097 4.366 9.284 1.00 84.62 90 ASP A CA 1
ATOM 668 C C . ASP A 1 90 ? 10.712 3.671 10.599 1.00 84.62 90 ASP A C 1
ATOM 670 O O . ASP A 1 90 ? 11.235 3.964 11.678 1.00 84.62 90 ASP A O 1
ATOM 674 N N . LEU A 1 91 ? 9.767 2.729 10.514 1.00 84.00 91 LEU A N 1
ATOM 675 C CA . LEU A 1 91 ? 9.403 1.903 11.657 1.00 84.00 91 LEU A CA 1
ATOM 676 C C . LEU A 1 91 ? 10.597 1.017 12.063 1.00 84.00 91 LEU A C 1
ATOM 678 O O . LEU A 1 91 ? 11.285 0.491 11.188 1.00 84.00 91 LEU A O 1
ATOM 682 N N . PRO A 1 92 ? 10.816 0.768 13.372 1.00 86.12 92 PRO A N 1
ATOM 683 C CA . PRO A 1 92 ? 11.900 -0.101 13.847 1.00 86.12 92 PRO A CA 1
ATOM 684 C C . PRO A 1 92 ? 11.858 -1.509 13.244 1.00 86.12 92 PRO A C 1
ATOM 686 O O . PRO A 1 92 ? 12.892 -2.148 13.066 1.00 86.12 92 PRO A O 1
ATOM 689 N N . VAL A 1 93 ? 10.647 -1.986 12.954 1.00 87.38 93 VAL A N 1
ATOM 690 C CA . VAL A 1 93 ? 10.384 -3.201 12.190 1.00 87.38 93 VAL A CA 1
ATOM 691 C C . VAL A 1 93 ? 9.493 -2.789 11.017 1.00 87.38 93 VAL A C 1
ATOM 693 O O . VAL A 1 93 ? 8.356 -2.374 11.261 1.00 87.38 93 VAL A O 1
ATOM 696 N N . PRO A 1 94 ? 9.986 -2.841 9.768 1.00 87.31 94 PRO A N 1
ATOM 697 C CA . PRO A 1 94 ? 9.185 -2.476 8.610 1.00 87.31 94 PRO A CA 1
ATOM 698 C C . PRO A 1 94 ? 8.039 -3.482 8.424 1.00 87.31 94 PRO A C 1
ATOM 700 O O . PRO A 1 94 ? 8.255 -4.685 8.594 1.00 87.31 94 PRO A O 1
ATOM 703 N N . PRO A 1 95 ? 6.830 -3.024 8.054 1.00 89.69 95 PRO A N 1
ATOM 704 C CA . PRO A 1 95 ? 5.691 -3.916 7.831 1.00 89.69 95 PRO A CA 1
ATOM 705 C C . PRO A 1 95 ? 5.890 -4.816 6.603 1.00 89.69 95 PRO A C 1
ATOM 707 O O . PRO A 1 95 ? 5.304 -5.889 6.520 1.00 89.69 95 PRO A O 1
ATOM 710 N N . LEU A 1 96 ? 6.720 -4.367 5.659 1.00 93.81 96 LEU A N 1
ATOM 711 C CA . LEU A 1 96 ? 7.024 -5.024 4.395 1.00 93.81 96 LEU A CA 1
ATOM 712 C C . LEU A 1 96 ? 8.552 -5.068 4.239 1.00 93.81 96 LEU A C 1
ATOM 714 O O . LEU A 1 96 ? 9.152 -4.118 3.731 1.00 93.81 96 LEU A O 1
ATOM 718 N N . PRO A 1 97 ? 9.216 -6.112 4.767 1.00 93.12 97 PRO A N 1
ATOM 719 C CA . PRO A 1 97 ? 10.669 -6.135 4.938 1.00 93.12 97 PRO A CA 1
ATOM 720 C C . PRO A 1 97 ? 11.452 -6.266 3.629 1.00 93.12 97 PRO A C 1
ATOM 722 O O . PRO A 1 97 ? 12.661 -6.041 3.634 1.00 93.12 97 PRO A O 1
ATOM 725 N N . ARG A 1 98 ? 10.798 -6.654 2.526 1.00 94.38 98 ARG A N 1
ATOM 726 C CA . ARG A 1 98 ? 11.437 -6.787 1.208 1.00 94.38 98 ARG A CA 1
ATOM 727 C C . ARG A 1 98 ? 11.186 -5.591 0.288 1.00 94.38 98 ARG A C 1
ATOM 729 O O . ARG A 1 98 ? 11.727 -5.574 -0.814 1.00 94.38 98 ARG A O 1
ATOM 736 N N . ALA A 1 99 ? 10.382 -4.619 0.715 1.00 93.81 99 ALA A N 1
ATOM 737 C CA . ALA A 1 99 ? 10.128 -3.405 -0.050 1.00 93.81 99 ALA A CA 1
ATOM 738 C C . ALA A 1 99 ? 11.351 -2.473 -0.040 1.00 93.81 99 ALA A C 1
ATOM 740 O O . ALA A 1 99 ? 12.035 -2.344 0.978 1.00 93.81 99 ALA A O 1
ATOM 741 N N . ASN A 1 100 ? 11.592 -1.782 -1.156 1.00 92.38 100 ASN A N 1
ATOM 742 C CA . ASN A 1 100 ? 12.594 -0.719 -1.262 1.00 92.38 100 ASN A CA 1
ATOM 743 C C . ASN A 1 100 ? 12.238 0.459 -0.346 1.00 92.38 100 ASN A C 1
ATOM 745 O O . ASN A 1 100 ? 13.092 1.003 0.351 1.00 92.38 100 ASN A O 1
ATOM 749 N N . GLU A 1 101 ? 10.956 0.818 -0.335 1.00 92.19 101 GLU A N 1
ATOM 750 C CA . GLU A 1 101 ? 10.377 1.794 0.576 1.00 92.19 101 GLU A CA 1
ATOM 751 C C . GLU A 1 101 ? 9.107 1.204 1.184 1.00 92.19 101 GLU A C 1
ATOM 753 O O . GLU A 1 101 ? 8.287 0.622 0.472 1.00 92.19 101 GLU A O 1
ATOM 758 N N . SER A 1 102 ? 8.915 1.365 2.494 1.00 93.75 102 SER A N 1
ATOM 759 C CA . SER A 1 102 ? 7.672 0.961 3.147 1.00 93.75 102 SER A CA 1
ATOM 760 C C . SER A 1 102 ? 7.243 1.910 4.255 1.00 93.75 102 SER A C 1
ATOM 762 O O . SER A 1 102 ? 8.026 2.688 4.803 1.00 93.75 102 SER A O 1
ATOM 764 N N . GLY A 1 103 ? 5.961 1.842 4.584 1.00 93.56 103 GLY A N 1
ATOM 765 C CA . GLY A 1 103 ? 5.373 2.576 5.688 1.00 93.56 103 GLY A CA 1
ATOM 766 C C . GLY A 1 103 ? 3.992 2.048 6.029 1.00 93.56 103 GLY A C 1
ATOM 767 O O . GLY A 1 103 ? 3.510 1.082 5.436 1.00 93.56 103 GLY A O 1
ATOM 768 N N . ILE A 1 104 ? 3.350 2.699 6.990 1.00 93.44 104 ILE A N 1
ATOM 769 C CA . ILE A 1 104 ? 1.950 2.444 7.324 1.00 93.44 104 ILE A CA 1
ATOM 770 C C . ILE A 1 104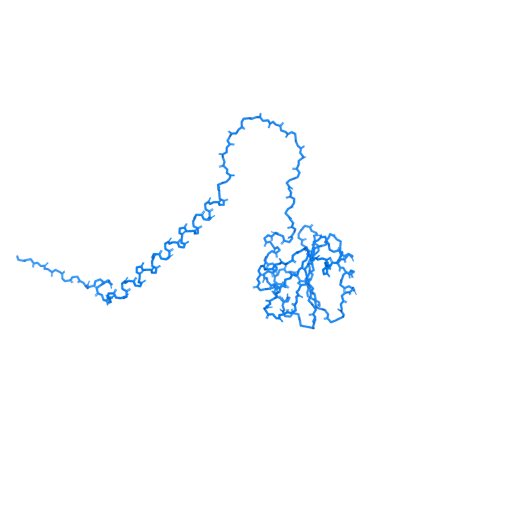 ? 1.145 3.734 7.273 1.00 93.44 104 ILE A C 1
ATOM 772 O O . ILE A 1 104 ? 1.643 4.812 7.604 1.00 93.44 104 ILE A O 1
ATOM 776 N N . CYS A 1 105 ? -0.124 3.616 6.918 1.00 91.75 105 CYS A N 1
ATOM 777 C CA . CYS A 1 105 ? -1.101 4.683 7.069 1.00 91.75 105 CYS A CA 1
ATOM 778 C C . CYS A 1 105 ? -2.338 4.165 7.816 1.00 91.75 105 CYS A C 1
ATOM 780 O O . CYS A 1 105 ? -2.528 2.959 7.989 1.00 91.75 105 CYS A O 1
ATOM 782 N N . LEU A 1 106 ? -3.195 5.084 8.258 1.00 86.25 106 LEU A N 1
ATOM 783 C CA . LEU A 1 106 ? -4.434 4.768 8.968 1.00 86.25 106 LEU A CA 1
ATOM 784 C C . LEU A 1 106 ? -5.616 5.309 8.171 1.00 86.25 106 LEU A C 1
ATOM 786 O O . LEU A 1 106 ? -5.675 6.514 7.956 1.00 86.25 106 LEU A O 1
ATOM 790 N N . ALA A 1 107 ? -6.549 4.437 7.774 1.00 73.19 107 ALA A N 1
ATOM 791 C CA . ALA A 1 107 ? -7.755 4.826 7.042 1.00 73.19 107 ALA A CA 1
ATOM 792 C C . ALA A 1 107 ? -8.694 5.720 7.865 1.00 73.19 107 ALA A C 1
ATOM 794 O O . ALA A 1 107 ? -9.258 6.685 7.350 1.00 73.19 107 ALA A O 1
ATOM 795 N N . GLN A 1 108 ? -8.864 5.401 9.152 1.00 69.88 108 GLN A N 1
ATOM 796 C CA . GLN A 1 108 ? -9.658 6.153 10.125 1.00 69.88 108 GLN A CA 1
ATOM 797 C C . GLN A 1 108 ? -9.096 5.951 11.544 1.00 69.88 108 GLN A C 1
ATOM 799 O O . GLN A 1 108 ? -8.372 4.998 11.827 1.00 69.88 108 GLN A O 1
ATOM 804 N N . LEU A 1 109 ? -9.450 6.836 12.480 1.00 60.16 109 LEU A N 1
ATOM 805 C CA . LEU A 1 109 ? -9.127 6.645 13.899 1.00 60.16 109 LEU A CA 1
ATOM 806 C C . LEU A 1 109 ? -9.779 5.350 14.413 1.00 60.16 109 LEU A C 1
ATOM 808 O O . LEU A 1 109 ? -11.000 5.265 14.510 1.00 60.16 109 LEU A O 1
ATOM 812 N N . GLY A 1 110 ? -8.952 4.355 14.743 1.00 63.03 110 GLY A N 1
ATOM 813 C CA . GLY A 1 110 ? -9.392 3.031 15.196 1.00 63.03 110 GLY A CA 1
ATOM 814 C C . GLY A 1 110 ? -9.492 1.966 14.098 1.00 63.03 110 GLY A C 1
ATOM 815 O O . GLY A 1 110 ? -9.863 0.836 14.409 1.00 63.03 110 GLY A O 1
ATOM 816 N N . SER A 1 111 ? -9.154 2.287 12.842 1.00 72.06 111 SER A N 1
ATOM 817 C CA . SER A 1 111 ? -9.047 1.290 11.773 1.00 72.06 111 SER A CA 1
ATOM 818 C C . SER A 1 111 ? -7.738 0.503 11.859 1.00 72.06 111 SER A C 1
ATOM 820 O O . SER A 1 111 ? -6.746 0.971 12.424 1.00 72.06 111 SER A O 1
ATOM 822 N N . VAL A 1 112 ? -7.719 -0.674 11.234 1.00 82.31 112 VAL A N 1
ATOM 823 C CA . VAL A 1 112 ? -6.490 -1.450 11.027 1.00 82.31 112 VAL A CA 1
ATOM 824 C C . VAL A 1 112 ? -5.524 -0.637 10.147 1.00 82.31 112 VAL A C 1
ATOM 826 O O . VAL A 1 112 ? -5.983 0.021 9.205 1.00 82.31 112 VAL A O 1
ATOM 829 N N . PRO A 1 113 ? -4.215 -0.606 10.462 1.00 89.25 113 PRO A N 1
ATOM 830 C CA . PRO A 1 113 ? -3.233 0.053 9.613 1.00 89.25 113 PRO A CA 1
ATOM 831 C C . PRO A 1 113 ? -3.133 -0.630 8.249 1.00 89.25 113 PRO A C 1
ATOM 833 O O . PRO A 1 113 ? -3.202 -1.853 8.146 1.00 89.25 113 PRO A O 1
ATOM 836 N N . ILE A 1 114 ? -2.927 0.176 7.212 1.00 93.50 114 ILE A N 1
ATOM 837 C CA . ILE A 1 114 ? -2.602 -0.308 5.871 1.00 93.50 114 ILE A CA 1
ATOM 838 C C . ILE A 1 114 ? -1.091 -0.182 5.710 1.00 93.50 114 ILE A C 1
ATOM 840 O O . ILE A 1 114 ? -0.541 0.916 5.832 1.00 93.50 114 ILE A O 1
ATOM 844 N N . ALA A 1 115 ? -0.427 -1.302 5.454 1.00 94.94 115 ALA A N 1
ATOM 845 C CA . ALA A 1 115 ? 0.970 -1.337 5.065 1.00 94.94 115 ALA A CA 1
ATOM 846 C C . ALA A 1 115 ? 1.104 -0.954 3.590 1.00 94.94 115 ALA A C 1
ATOM 848 O O . ALA A 1 115 ? 0.334 -1.406 2.745 1.00 94.94 115 ALA A O 1
ATOM 849 N N . ILE A 1 116 ? 2.080 -0.110 3.283 1.00 95.50 116 ILE A N 1
ATOM 850 C CA . ILE A 1 116 ? 2.336 0.388 1.934 1.00 95.50 116 ILE A CA 1
ATOM 851 C C . ILE A 1 116 ? 3.781 0.063 1.596 1.00 95.50 116 ILE A C 1
ATOM 853 O O . ILE A 1 116 ? 4.668 0.333 2.408 1.00 95.50 116 ILE A O 1
ATOM 857 N N . GLY A 1 117 ? 4.009 -0.519 0.424 1.00 95.25 117 GLY A N 1
ATOM 858 C CA . GLY A 1 117 ? 5.332 -0.915 -0.043 1.00 95.25 117 GLY A CA 1
ATOM 859 C C . GLY A 1 117 ? 5.540 -0.600 -1.516 1.00 95.25 117 GLY A C 1
ATOM 860 O O . GLY A 1 117 ? 4.621 -0.747 -2.325 1.00 95.25 117 GLY A O 1
ATOM 861 N N . VAL A 1 118 ? 6.761 -0.190 -1.843 1.00 95.12 118 VAL A N 1
ATOM 862 C CA . VAL A 1 118 ? 7.247 0.021 -3.209 1.00 95.12 118 VAL A CA 1
ATOM 863 C C . VAL A 1 118 ? 8.381 -0.963 -3.473 1.00 95.12 118 VAL A C 1
ATOM 865 O O . VAL A 1 118 ? 9.278 -1.110 -2.641 1.00 95.12 118 VAL A O 1
ATOM 868 N N . TYR A 1 119 ? 8.332 -1.641 -4.615 1.00 94.69 119 TYR A N 1
ATOM 869 C CA . TYR A 1 119 ? 9.243 -2.723 -4.973 1.00 94.69 119 TYR A CA 1
ATOM 870 C C . TYR A 1 119 ? 9.763 -2.548 -6.395 1.00 94.69 119 TYR A C 1
ATOM 872 O O . TYR A 1 119 ? 8.977 -2.404 -7.332 1.00 94.69 119 TYR A O 1
ATOM 880 N N . ASP A 1 120 ? 11.067 -2.705 -6.580 1.00 93.31 120 ASP A N 1
ATOM 881 C CA . ASP A 1 120 ? 11.659 -2.806 -7.920 1.00 93.31 120 ASP A CA 1
ATOM 882 C C . ASP A 1 120 ? 11.433 -4.194 -8.552 1.00 93.31 120 ASP A C 1
ATOM 884 O O . ASP A 1 120 ? 11.485 -4.347 -9.772 1.00 93.31 120 ASP A O 1
ATOM 888 N N . ASP A 1 121 ? 11.169 -5.214 -7.726 1.00 92.31 121 ASP A N 1
ATOM 889 C CA . ASP A 1 121 ? 11.004 -6.611 -8.137 1.00 92.31 121 ASP A CA 1
ATOM 890 C C . ASP A 1 121 ? 9.658 -7.185 -7.659 1.00 92.31 121 ASP A C 1
ATOM 892 O O . ASP A 1 121 ? 9.367 -7.278 -6.463 1.00 92.31 121 ASP A O 1
ATOM 896 N N . ASP A 1 122 ? 8.842 -7.625 -8.615 1.00 92.81 122 ASP A N 1
ATOM 897 C CA . ASP A 1 122 ? 7.545 -8.269 -8.390 1.00 92.81 122 ASP A CA 1
ATOM 898 C C . ASP A 1 122 ? 7.664 -9.581 -7.585 1.00 92.81 122 ASP A C 1
ATOM 900 O O . ASP A 1 122 ? 6.765 -9.928 -6.817 1.00 92.81 122 ASP A O 1
ATOM 904 N N . ALA A 1 123 ? 8.789 -10.300 -7.674 1.00 94.50 123 ALA A N 1
ATOM 905 C CA . ALA A 1 123 ? 9.010 -11.499 -6.866 1.00 94.50 123 ALA A CA 1
ATOM 906 C C . ALA A 1 123 ? 9.113 -11.178 -5.364 1.00 94.50 123 ALA A C 1
ATOM 908 O O . ALA A 1 123 ? 8.611 -11.942 -4.532 1.00 94.50 123 ALA A O 1
ATOM 909 N N . LEU A 1 124 ? 9.724 -10.043 -5.010 1.00 95.56 124 LEU A N 1
ATOM 910 C CA . LEU A 1 124 ? 9.827 -9.576 -3.626 1.00 95.56 124 LEU A CA 1
ATOM 911 C C . LEU A 1 124 ? 8.460 -9.160 -3.079 1.00 95.56 124 LEU A C 1
ATOM 913 O O . LEU A 1 124 ? 8.095 -9.584 -1.980 1.00 95.56 124 LEU A O 1
ATOM 917 N N . LEU A 1 125 ? 7.678 -8.436 -3.884 1.00 95.38 125 LEU A N 1
ATOM 918 C CA . LEU A 1 125 ? 6.292 -8.085 -3.569 1.00 95.38 125 LEU A CA 1
ATOM 919 C C . LEU A 1 125 ? 5.457 -9.339 -3.292 1.00 95.38 125 LEU A C 1
ATOM 921 O O . LEU A 1 125 ? 4.800 -9.440 -2.256 1.00 95.38 125 LEU A O 1
ATOM 925 N N . ARG A 1 126 ? 5.505 -10.334 -4.187 1.00 94.88 126 ARG A N 1
ATOM 926 C CA . ARG A 1 126 ? 4.756 -11.591 -4.008 1.00 94.88 126 ARG A CA 1
ATOM 927 C C . ARG A 1 126 ? 5.176 -12.353 -2.764 1.00 94.88 126 ARG A C 1
ATOM 929 O O . ARG A 1 126 ? 4.345 -13.013 -2.149 1.00 94.88 126 ARG A O 1
ATOM 936 N N . SER A 1 127 ? 6.452 -12.277 -2.410 1.00 95.56 127 SER A N 1
ATOM 937 C CA . SER A 1 127 ? 6.958 -12.930 -1.212 1.00 95.56 127 SER A CA 1
ATOM 938 C C . SER A 1 127 ? 6.410 -12.257 0.055 1.00 95.56 127 SER A C 1
ATOM 940 O O . SER A 1 127 ? 5.997 -12.965 0.968 1.00 95.56 127 SER A O 1
ATOM 942 N N . ASP A 1 128 ? 6.311 -10.919 0.090 1.00 94.75 128 ASP A N 1
ATOM 943 C CA . ASP A 1 128 ? 5.652 -10.190 1.192 1.00 94.75 128 ASP A CA 1
ATOM 944 C C . ASP A 1 128 ? 4.158 -10.512 1.298 1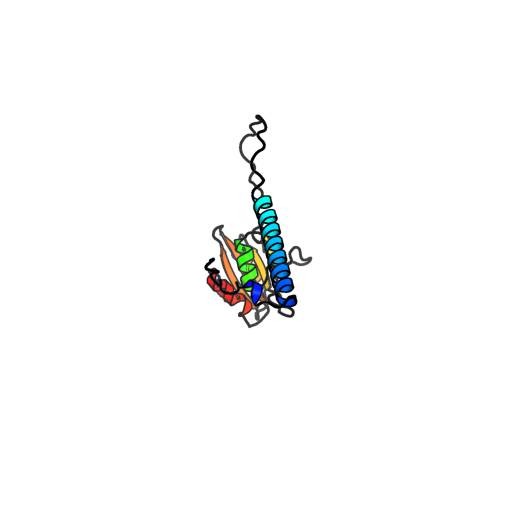.00 94.75 128 ASP A C 1
ATOM 946 O O . ASP A 1 128 ? 3.660 -10.720 2.403 1.00 94.75 128 ASP A O 1
ATOM 950 N N . ILE A 1 129 ? 3.455 -10.662 0.172 1.00 94.19 129 ILE A N 1
ATOM 951 C CA . ILE A 1 129 ? 2.063 -11.144 0.171 1.00 94.19 129 ILE A CA 1
ATOM 952 C C . ILE A 1 129 ? 1.968 -12.577 0.711 1.00 94.19 129 ILE A C 1
ATOM 954 O O . ILE A 1 129 ? 1.045 -12.891 1.456 1.00 94.19 129 ILE A O 1
ATOM 958 N N . ALA A 1 130 ? 2.895 -13.460 0.330 1.00 93.06 130 ALA A N 1
ATOM 959 C CA . ALA A 1 130 ? 2.872 -14.860 0.749 1.00 93.06 130 ALA A CA 1
ATOM 960 C C . ALA A 1 130 ? 3.141 -15.038 2.25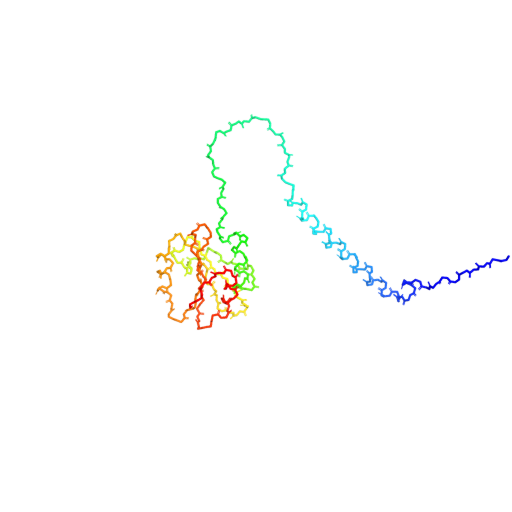1 1.00 93.06 130 ALA A C 1
ATOM 962 O O . ALA A 1 130 ? 2.585 -15.954 2.862 1.00 93.06 130 ALA A O 1
ATOM 963 N N . ASP A 1 131 ? 3.968 -14.167 2.831 1.00 92.12 131 ASP A N 1
ATOM 964 C CA . ASP A 1 131 ? 4.258 -14.158 4.267 1.00 92.12 131 ASP A CA 1
ATOM 965 C C . ASP A 1 131 ? 3.170 -13.436 5.082 1.00 92.12 131 ASP A C 1
ATOM 967 O O . ASP A 1 131 ? 3.091 -13.612 6.302 1.00 92.12 131 ASP A O 1
ATOM 971 N N . ALA A 1 132 ? 2.301 -12.659 4.428 1.00 87.38 132 ALA A N 1
ATOM 972 C CA . ALA A 1 132 ? 1.152 -12.039 5.069 1.00 87.38 132 ALA A CA 1
ATOM 973 C C . ALA A 1 132 ? 0.097 -13.076 5.492 1.00 87.38 132 ALA A C 1
ATOM 975 O O . ALA A 1 132 ? -0.017 -14.184 4.960 1.00 87.38 132 ALA A O 1
ATOM 976 N N . ASN A 1 133 ? -0.718 -12.711 6.481 1.00 80.69 133 ASN A N 1
ATOM 977 C CA . ASN A 1 133 ? -1.777 -13.578 6.989 1.00 80.69 133 ASN A CA 1
ATOM 978 C C . ASN A 1 133 ? -2.793 -13.919 5.874 1.00 80.69 133 ASN A C 1
ATOM 980 O O . ASN A 1 133 ? -3.071 -13.106 4.999 1.00 80.69 133 ASN A O 1
ATOM 984 N N . LYS A 1 134 ? -3.428 -15.096 5.920 1.00 75.56 134 LYS A N 1
ATOM 985 C CA . LYS A 1 134 ? -4.484 -15.478 4.959 1.00 75.56 134 LYS A CA 1
ATOM 986 C C . LYS A 1 134 ? -5.718 -14.578 5.018 1.00 75.56 134 LYS A C 1
ATOM 988 O O . LYS A 1 134 ? -6.474 -14.518 4.056 1.00 75.56 134 LYS A O 1
ATOM 993 N N . ALA A 1 135 ? -5.939 -13.915 6.147 1.00 77.75 135 ALA A N 1
ATOM 994 C CA . ALA A 1 135 ? -7.009 -12.946 6.333 1.00 77.75 135 ALA A CA 1
ATOM 995 C C . ALA A 1 135 ? -6.563 -11.533 5.928 1.00 77.75 135 ALA A C 1
ATOM 997 O O . ALA A 1 135 ? -6.844 -10.601 6.664 1.00 77.75 135 ALA A O 1
ATOM 998 N N . THR A 1 136 ? -5.820 -11.378 4.834 1.00 88.19 136 THR A N 1
ATOM 999 C CA . THR A 1 136 ? -5.292 -10.084 4.379 1.00 88.19 136 THR A CA 1
ATOM 1000 C C . THR A 1 136 ? -5.882 -9.757 3.016 1.00 88.19 136 THR A C 1
ATOM 1002 O O . THR A 1 136 ? -5.973 -10.635 2.157 1.00 88.19 136 THR A O 1
ATOM 1005 N N . ARG A 1 137 ? -6.265 -8.498 2.817 1.00 93.50 137 ARG A N 1
ATOM 1006 C CA . ARG A 1 137 ? -6.628 -7.935 1.516 1.00 93.50 137 ARG A CA 1
ATOM 1007 C C . ARG A 1 137 ? -5.505 -7.067 1.009 1.00 93.50 137 ARG A C 1
ATOM 1009 O O . ARG A 1 137 ? -4.828 -6.404 1.796 1.00 93.50 137 ARG A O 1
ATOM 1016 N N . TYR A 1 138 ? -5.311 -7.055 -0.298 1.00 95.19 138 TYR A N 1
ATOM 1017 C CA . TYR A 1 138 ? -4.271 -6.223 -0.871 1.00 95.19 138 TYR A CA 1
ATOM 1018 C C . TYR A 1 138 ? -4.649 -5.656 -2.231 1.00 95.19 138 TYR A C 1
ATOM 1020 O O . TYR A 1 138 ? -5.475 -6.199 -2.959 1.00 95.19 138 TYR A O 1
ATOM 1028 N N . ALA A 1 139 ? -4.018 -4.538 -2.564 1.00 96.81 139 ALA A N 1
ATOM 1029 C CA . ALA A 1 139 ? -4.130 -3.886 -3.851 1.00 96.81 139 ALA A CA 1
ATOM 1030 C C . ALA A 1 139 ? -2.735 -3.703 -4.446 1.00 96.81 139 ALA A C 1
ATOM 1032 O O . ALA A 1 139 ? -1.831 -3.210 -3.766 1.00 96.81 139 ALA A O 1
ATOM 1033 N N . THR A 1 140 ? -2.558 -4.087 -5.709 1.00 97.06 140 THR A N 1
ATOM 1034 C CA . THR A 1 140 ? -1.273 -3.972 -6.408 1.00 97.06 140 THR A CA 1
ATOM 1035 C C . THR A 1 140 ? -1.382 -3.189 -7.702 1.00 97.06 140 THR A C 1
ATOM 1037 O O . THR A 1 140 ? -2.406 -3.214 -8.385 1.00 97.06 140 THR A O 1
ATOM 1040 N N . ARG A 1 141 ? -0.307 -2.486 -8.057 1.00 95.31 141 ARG A N 1
ATOM 1041 C CA . ARG A 1 141 ? -0.165 -1.810 -9.350 1.00 95.31 141 ARG A CA 1
ATOM 1042 C C . ARG A 1 141 ? 1.302 -1.746 -9.738 1.00 95.31 141 ARG A C 1
ATOM 1044 O O . ARG A 1 141 ? 2.135 -1.421 -8.904 1.00 95.31 141 ARG A O 1
ATOM 1051 N N . THR A 1 142 ? 1.603 -1.944 -11.015 1.00 93.75 142 THR A N 1
ATOM 1052 C CA . THR A 1 142 ? 2.889 -1.522 -11.582 1.00 93.75 142 THR A CA 1
ATOM 1053 C C . THR A 1 142 ? 2.744 -0.090 -12.102 1.00 93.75 142 THR A C 1
ATOM 1055 O O . THR A 1 142 ? 1.888 0.199 -12.944 1.00 93.75 142 THR A O 1
ATOM 1058 N N . ALA A 1 143 ? 3.515 0.835 -11.539 1.00 86.31 143 ALA A N 1
ATOM 1059 C CA . ALA A 1 143 ? 3.547 2.235 -11.931 1.00 86.31 143 ALA A CA 1
ATOM 1060 C C . ALA A 1 143 ? 4.351 2.433 -13.231 1.00 86.31 143 ALA A C 1
ATOM 1062 O O . ALA A 1 143 ? 5.028 1.532 -13.724 1.00 86.31 143 ALA A O 1
ATOM 1063 N N . ASN A 1 144 ? 4.271 3.631 -13.815 1.00 81.19 144 ASN A N 1
ATOM 1064 C CA . ASN A 1 144 ? 4.847 3.919 -15.138 1.00 81.19 144 ASN A CA 1
ATOM 1065 C C . ASN A 1 144 ? 6.385 3.837 -15.177 1.00 81.19 144 ASN A C 1
ATOM 1067 O O . ASN A 1 144 ? 6.975 3.719 -16.247 1.00 81.19 144 ASN A O 1
ATOM 1071 N N . ASN A 1 145 ? 7.030 3.916 -14.018 1.00 82.88 145 ASN A N 1
ATOM 1072 C CA . ASN A 1 145 ? 8.469 3.765 -13.811 1.00 82.88 145 ASN A CA 1
ATOM 1073 C C . ASN A 1 145 ? 8.893 2.306 -13.540 1.00 82.88 145 ASN A C 1
ATOM 1075 O O . ASN A 1 145 ? 10.035 2.086 -13.151 1.00 82.88 145 ASN A O 1
ATOM 1079 N N . ASN A 1 146 ? 8.008 1.326 -13.769 1.00 86.00 146 ASN A N 1
ATOM 1080 C CA . ASN A 1 146 ? 8.182 -0.103 -13.466 1.00 86.00 146 ASN A CA 1
ATOM 1081 C C . ASN A 1 146 ? 8.271 -0.455 -11.972 1.00 86.00 146 ASN A C 1
ATOM 1083 O O . ASN A 1 146 ? 8.579 -1.597 -11.640 1.00 86.00 146 ASN A O 1
ATOM 1087 N N . GLU A 1 147 ? 7.958 0.476 -11.074 1.00 91.38 147 GLU A N 1
ATOM 1088 C CA . GLU A 1 147 ? 7.839 0.156 -9.654 1.00 91.38 147 GLU A CA 1
ATOM 1089 C C . GLU A 1 147 ? 6.536 -0.579 -9.376 1.00 91.38 147 GLU A C 1
ATOM 1091 O O . GLU A 1 147 ? 5.464 -0.193 -9.849 1.00 91.38 147 GLU A O 1
ATOM 1096 N N . ASN A 1 148 ? 6.613 -1.617 -8.559 1.00 94.94 148 ASN A N 1
ATOM 1097 C CA . ASN A 1 148 ? 5.461 -2.374 -8.116 1.00 94.94 148 ASN A CA 1
ATOM 1098 C C . ASN A 1 148 ? 5.021 -1.863 -6.750 1.00 94.94 148 ASN A C 1
ATOM 1100 O O . ASN A 1 148 ? 5.797 -1.799 -5.803 1.00 94.94 148 ASN A O 1
ATOM 1104 N N . TRP A 1 149 ? 3.756 -1.495 -6.664 1.00 96.38 149 TRP A N 1
ATOM 1105 C CA . TRP A 1 149 ? 3.132 -0.943 -5.480 1.00 96.38 149 TRP A CA 1
ATOM 1106 C C . TRP A 1 149 ? 2.260 -1.993 -4.822 1.00 96.38 149 TRP A C 1
ATOM 1108 O O . TRP A 1 149 ? 1.532 -2.714 -5.505 1.00 96.38 149 TRP A O 1
ATOM 1118 N N . LEU A 1 150 ? 2.308 -2.029 -3.495 1.00 96.88 150 LEU A N 1
ATOM 1119 C CA . LEU A 1 150 ? 1.480 -2.874 -2.651 1.00 96.88 150 LEU A CA 1
ATOM 1120 C C . LEU A 1 150 ? 0.830 -2.018 -1.568 1.00 96.88 150 LEU A C 1
ATOM 1122 O O . LEU A 1 150 ? 1.522 -1.351 -0.802 1.00 96.88 150 LEU A O 1
ATOM 1126 N N . PHE A 1 151 ? -0.491 -2.087 -1.480 1.00 96.00 151 PHE A N 1
ATOM 1127 C CA . PHE A 1 151 ? -1.253 -1.675 -0.308 1.00 96.00 151 PHE A CA 1
ATOM 1128 C C . PHE A 1 151 ? -1.809 -2.938 0.327 1.00 96.00 151 PHE A C 1
ATOM 1130 O O . PHE A 1 151 ? -2.528 -3.684 -0.331 1.00 96.00 151 PHE A O 1
ATOM 1137 N N . LEU A 1 152 ? -1.463 -3.195 1.579 1.00 95.19 152 LEU A N 1
ATOM 1138 C CA . LEU A 1 152 ? -1.778 -4.427 2.281 1.00 95.19 152 LEU A CA 1
ATOM 1139 C C . LEU A 1 152 ? -2.517 -4.103 3.576 1.00 95.19 152 LEU A C 1
ATOM 1141 O O . LEU A 1 152 ? -2.041 -3.333 4.407 1.00 95.19 152 LEU A O 1
ATOM 1145 N N . LEU A 1 153 ? -3.697 -4.685 3.732 1.00 92.56 153 LEU A N 1
ATOM 1146 C CA . LEU A 1 153 ? -4.602 -4.465 4.848 1.00 92.56 153 LEU A CA 1
ATOM 1147 C C . LEU A 1 153 ? -4.905 -5.804 5.509 1.00 92.56 153 LEU A C 1
ATOM 1149 O O . LEU A 1 153 ? -5.456 -6.709 4.882 1.00 92.56 153 LEU A O 1
ATOM 1153 N N . GLU A 1 154 ? -4.597 -5.924 6.796 1.00 88.56 154 GLU A N 1
ATOM 1154 C CA . GLU A 1 154 ? -5.058 -7.073 7.568 1.00 88.56 154 GLU A CA 1
ATOM 1155 C C . GLU A 1 154 ? -6.577 -6.984 7.780 1.00 88.56 154 GLU A C 1
ATOM 1157 O O . GLU A 1 154 ? -7.117 -5.981 8.245 1.00 88.56 154 GLU A O 1
ATOM 1162 N N . GLY A 1 155 ? -7.291 -8.048 7.439 1.00 85.38 155 GLY A N 1
ATOM 1163 C CA . GLY A 1 155 ? -8.741 -8.133 7.518 1.00 85.38 155 GLY A CA 1
ATOM 1164 C C . GLY A 1 155 ? -9.364 -8.796 6.292 1.00 85.38 155 GLY A C 1
ATOM 1165 O O . GLY A 1 155 ? -8.731 -9.039 5.271 1.00 85.38 155 GLY A O 1
ATOM 1166 N N . HIS A 1 156 ? -10.658 -9.092 6.398 1.00 83.44 156 HIS A N 1
ATOM 1167 C CA . HIS A 1 156 ? -11.429 -9.670 5.292 1.00 83.44 156 HIS A CA 1
ATOM 1168 C C . HIS A 1 156 ? -12.093 -8.602 4.414 1.00 83.44 156 HIS A C 1
ATOM 1170 O O . HIS A 1 156 ? -12.502 -8.916 3.293 1.00 83.44 156 HIS A O 1
ATOM 1176 N N . ASP A 1 157 ? -12.211 -7.381 4.939 1.00 86.50 157 ASP A N 1
ATOM 1177 C CA . ASP A 1 157 ? -12.852 -6.242 4.297 1.00 86.50 157 ASP A CA 1
ATOM 1178 C C . ASP A 1 157 ? -11.833 -5.461 3.463 1.00 86.50 157 ASP A C 1
ATOM 1180 O O . ASP A 1 157 ? -10.841 -4.961 3.990 1.00 86.50 157 ASP A O 1
ATOM 1184 N N . ALA A 1 158 ? -12.083 -5.384 2.158 1.00 88.81 158 ALA A N 1
ATOM 1185 C CA . ALA A 1 158 ? -11.261 -4.635 1.215 1.00 88.81 158 ALA A CA 1
ATOM 1186 C C . ALA A 1 158 ? -11.755 -3.191 1.020 1.00 88.81 158 ALA A C 1
ATOM 1188 O O . ALA A 1 158 ? -11.128 -2.454 0.264 1.00 88.81 158 ALA A O 1
ATOM 1189 N N . GLY A 1 159 ? -12.831 -2.769 1.699 1.00 90.19 159 GLY A N 1
ATOM 1190 C CA . GLY A 1 159 ? -13.456 -1.451 1.552 1.00 90.19 159 GLY A CA 1
ATOM 1191 C C . GLY A 1 159 ? -12.480 -0.265 1.560 1.00 90.19 159 GLY A C 1
ATOM 1192 O O . GLY A 1 159 ? -12.587 0.603 0.694 1.00 90.19 159 GLY A O 1
ATOM 1193 N N . PRO A 1 160 ? -11.473 -0.218 2.457 1.00 90.50 160 PRO A N 1
ATOM 1194 C CA . PRO A 1 160 ? -10.472 0.851 2.438 1.00 90.50 160 PRO A CA 1
ATOM 1195 C C . PRO A 1 160 ? -9.592 0.883 1.178 1.00 90.50 160 PRO A C 1
ATOM 1197 O O . PRO A 1 160 ? -9.032 1.924 0.857 1.00 90.50 160 PRO A O 1
ATOM 1200 N N . LEU A 1 161 ? -9.456 -0.231 0.455 1.00 93.44 161 LEU A N 1
ATOM 1201 C CA . LEU A 1 161 ? -8.634 -0.341 -0.754 1.00 93.44 161 LEU A CA 1
ATOM 1202 C C . LEU A 1 161 ? -9.425 -0.090 -2.046 1.00 93.44 161 LEU A C 1
ATOM 1204 O O . LEU A 1 161 ? -8.814 0.243 -3.058 1.00 93.44 161 LEU A O 1
ATOM 1208 N N . GLU A 1 162 ? -10.759 -0.197 -2.030 1.00 94.81 162 GLU A N 1
ATOM 1209 C CA . GLU A 1 162 ? -11.623 0.018 -3.209 1.00 94.81 162 GLU A CA 1
ATOM 1210 C C . GLU A 1 162 ? -11.349 1.342 -3.949 1.00 94.81 162 GLU A C 1
ATOM 1212 O O . GLU A 1 162 ? -11.282 1.344 -5.182 1.00 94.81 162 GLU A O 1
ATOM 1217 N N . PRO A 1 163 ? -11.086 2.481 -3.269 1.00 94.88 163 PRO A N 1
ATOM 1218 C CA . PRO A 1 163 ? -10.768 3.729 -3.960 1.00 94.88 163 PRO A CA 1
ATOM 1219 C C . PRO A 1 163 ? -9.515 3.668 -4.845 1.00 94.88 163 PRO A C 1
ATOM 1221 O O . PRO A 1 163 ? -9.349 4.544 -5.698 1.00 94.88 163 PRO A O 1
ATOM 1224 N N . LEU A 1 164 ? -8.630 2.680 -4.663 1.00 95.56 164 LEU A N 1
ATOM 1225 C CA . LEU A 1 164 ? -7.427 2.501 -5.477 1.00 95.56 164 LEU A CA 1
ATOM 1226 C C . LEU A 1 164 ? -7.724 1.954 -6.879 1.00 95.56 164 LEU A C 1
ATOM 1228 O O . LEU A 1 164 ? -6.943 2.208 -7.799 1.00 95.56 164 LEU A O 1
ATOM 1232 N N . GLU A 1 165 ? -8.862 1.288 -7.094 1.00 96.44 165 GLU A N 1
ATOM 1233 C CA . GLU A 1 165 ? -9.249 0.758 -8.412 1.00 96.44 165 GLU A CA 1
ATOM 1234 C C . GLU A 1 165 ? -9.311 1.859 -9.476 1.00 96.44 165 GLU A C 1
ATOM 1236 O O . GLU A 1 165 ? -8.875 1.669 -10.613 1.00 96.44 165 GLU A O 1
ATOM 1241 N N . ARG A 1 166 ? -9.750 3.071 -9.100 1.00 95.44 166 ARG A N 1
ATOM 1242 C CA . ARG A 1 166 ? -9.799 4.232 -10.012 1.00 95.44 166 ARG A CA 1
ATOM 1243 C C . ARG A 1 166 ? -8.416 4.685 -10.495 1.00 95.44 166 ARG A C 1
ATOM 1245 O O . ARG A 1 166 ? -8.321 5.424 -11.471 1.00 95.44 166 ARG A O 1
ATOM 1252 N N . TYR A 1 167 ? -7.362 4.273 -9.793 1.00 94.44 167 TYR A N 1
ATOM 1253 C CA . TYR A 1 167 ? -5.967 4.507 -10.152 1.00 94.44 167 TYR A CA 1
ATOM 1254 C C . TYR A 1 167 ? -5.324 3.284 -10.817 1.00 94.44 167 TYR A C 1
ATOM 1256 O O . TYR A 1 167 ? -4.108 3.272 -10.989 1.00 94.44 167 TYR A O 1
ATOM 1264 N N . GLY A 1 168 ? -6.107 2.269 -11.192 1.00 95.25 168 GLY A N 1
ATOM 1265 C CA . GLY A 1 168 ? -5.624 1.078 -11.890 1.00 95.25 168 GLY A CA 1
ATOM 1266 C C . GLY A 1 168 ? -4.974 0.032 -10.986 1.00 95.25 168 GLY A C 1
ATOM 1267 O O . GLY A 1 168 ? -4.211 -0.793 -11.485 1.00 95.25 168 GLY A O 1
ATOM 1268 N N . PHE A 1 169 ? -5.234 0.065 -9.677 1.00 96.69 169 PHE A N 1
ATOM 1269 C CA . PHE A 1 169 ? -4.833 -1.024 -8.789 1.00 96.69 169 PHE A CA 1
ATOM 1270 C C . PHE A 1 169 ? -5.765 -2.228 -8.949 1.00 96.69 169 PHE A C 1
ATOM 1272 O O . PHE A 1 169 ? -6.970 -2.069 -9.126 1.00 96.69 169 PHE A O 1
ATOM 1279 N N . SER A 1 170 ? -5.194 -3.427 -8.863 1.00 96.44 170 SER A N 1
ATOM 1280 C CA . SER A 1 170 ? -5.929 -4.694 -8.824 1.00 96.44 170 SER A CA 1
ATOM 1281 C C . SER A 1 170 ? -6.111 -5.135 -7.376 1.00 96.44 170 SER A C 1
ATOM 1283 O O . SER A 1 170 ? -5.122 -5.230 -6.650 1.00 96.44 170 SER A O 1
ATOM 1285 N N . LEU A 1 171 ? -7.354 -5.385 -6.959 1.00 95.31 171 LEU A N 1
ATOM 1286 C CA . LEU A 1 171 ? -7.696 -5.822 -5.602 1.00 95.31 171 LEU A CA 1
ATOM 1287 C C . LEU A 1 171 ? -7.782 -7.347 -5.499 1.00 95.31 171 LEU A C 1
ATOM 1289 O O . LEU A 1 171 ? -8.279 -8.018 -6.408 1.00 95.31 171 LEU A O 1
ATOM 1293 N N . HIS A 1 172 ? -7.338 -7.874 -4.357 1.00 91.81 172 HIS A N 1
ATOM 1294 C CA . HIS A 1 172 ? -7.269 -9.300 -4.045 1.00 91.81 172 HIS A CA 1
ATOM 1295 C C . HIS A 1 172 ? -7.638 -9.578 -2.576 1.00 91.81 172 HIS A C 1
ATOM 1297 O O . HIS A 1 172 ? -7.264 -8.781 -1.685 1.00 91.81 172 HIS A O 1
#

Secondary structure (DSSP, 8-state):
----------GGGSS-HHHHHHHHHHHHHHHHHHHHHHHHHHHHH-------------S--PPPPPPGGGSHHHHHHHHHHHSSS-EEE--SS-SSTT-SEEEEEESSTTSPEEEEEEES-HHHHHHHHHHS-TTEEEEEEE-TTS-EEEEEEESS--TTTGGGGGGTPEE-

Sequence (172 aa):
MNDERNAPPGFWGRLSRRAKIVVVLDLFVLIVIVAVGAMLFIRSESSSHTQSKAVQPTNNSPAPAIPSLESAEALAWIVAACGGPLLIKDLPVPPLPRANESGICLAQLGSVPIAIGVYDDDALLRSDIADANKATRYATRTANNNENWLFLLEGHDAGPLEPLERYGFSLH

Foldseek 3Di:
DDDDDDDDPPPVNPDDPVRVVVVVVVVVVVVVVVVVVVVVVVVVVPDDDDDDDDDDDDDDDDDPDDPPCRDPLNQVLCCQLQVHSDWAFDDPDFLQVLAPGKTWHHNDDVFFIKIKGKHLDPVSVVVSVVPDDPQKKWWWDQDPVRIIIITIGRHVDCVSNVSCVVVVIDID

pLDDT: mean 78.65, std 18.21, range [37.5, 97.06]

Radius of gyration: 27.06 Å; chains: 1; bounding box: 70×89×33 Å